Protein AF-A0A3Q0J9R3-F1 (afdb_monomer_lite)

Organism: Diaphorina citri (NCBI:txid121845)

Sequence (62 aa):
MVYGEAHRALELLEDYHSKLTDPSDKQLRSAIERVIRIFKSRLFQALLGKLFPYLSCALLTS

InterPro domains:
  IPR004172 L27 domain [PS51022] (1-62)
  IPR015143 L27-1 [PF09058] (5-48)
  IPR036892 L27 domain superfamily [SSF101288] (5-48)

pLDDT: mean 76.11, std 15.22, range [47.47, 92.69]

Radius of gyration: 16.23 Å; chains: 1; bounding box: 24×16×55 Å

Foldseek 3Di:
DVVVVLVVVLVVLVVVLVVPPDPVCVVVSVVSVVVSVVSVDPVVCCVVPVVPVVVVVVVVVD

Structure (mmCIF, N/CA/C/O backbone):
data_AF-A0A3Q0J9R3-F1
#
_entry.id   AF-A0A3Q0J9R3-F1
#
loop_
_atom_site.group_PDB
_atom_site.id
_atom_site.type_symbol
_atom_site.label_atom_id
_atom_site.label_alt_id
_atom_site.label_comp_id
_atom_site.label_asym_id
_atom_site.label_entity_id
_atom_site.label_seq_id
_atom_site.pdbx_PDB_ins_code
_atom_site.Cartn_x
_atom_site.Cartn_y
_atom_site.Cartn_z
_atom_site.occupancy
_atom_site.B_iso_or_equiv
_atom_site.auth_seq_id
_atom_site.auth_comp_id
_atom_site.auth_asym_id
_atom_site.auth_atom_id
_atom_site.pdbx_PDB_model_num
ATOM 1 N N . MET A 1 1 ? 6.935 -7.153 -19.903 1.00 48.25 1 MET A N 1
ATOM 2 C CA . MET A 1 1 ? 5.661 -7.174 -19.146 1.00 48.25 1 MET A CA 1
ATOM 3 C C . MET A 1 1 ? 5.855 -7.327 -17.624 1.00 48.25 1 MET A C 1
ATOM 5 O O . MET A 1 1 ? 4.932 -7.735 -16.943 1.00 48.25 1 MET A O 1
ATOM 9 N N . VAL A 1 2 ? 7.003 -6.931 -17.050 1.00 54.19 2 VAL A N 1
ATOM 10 C CA . VAL A 1 2 ? 7.304 -7.100 -15.604 1.00 54.19 2 VAL A CA 1
ATOM 11 C C . VAL A 1 2 ? 6.625 -6.029 -14.722 1.00 54.19 2 VAL A C 1
ATOM 13 O O . VAL A 1 2 ? 6.429 -6.217 -13.527 1.00 54.19 2 VAL A O 1
ATOM 16 N N . TYR A 1 3 ? 6.189 -4.912 -15.319 1.00 56.12 3 TYR A N 1
ATOM 17 C CA . TYR A 1 3 ? 5.560 -3.796 -14.599 1.00 56.12 3 TYR A CA 1
ATOM 18 C C . TYR A 1 3 ? 4.202 -4.131 -13.967 1.00 56.12 3 TYR A C 1
ATOM 20 O O . TYR A 1 3 ? 3.839 -3.539 -12.952 1.00 56.12 3 TYR A O 1
ATOM 28 N N . GLY A 1 4 ? 3.464 -5.082 -14.550 1.00 65.75 4 GLY A N 1
ATOM 29 C CA . GLY A 1 4 ? 2.143 -5.471 -14.058 1.00 65.75 4 GLY A CA 1
ATOM 30 C C . GLY A 1 4 ? 2.204 -6.192 -12.712 1.00 65.75 4 GLY A C 1
ATOM 31 O O . GLY A 1 4 ? 1.359 -5.959 -11.855 1.00 65.75 4 GLY A O 1
ATOM 32 N N . GLU A 1 5 ? 3.231 -7.013 -12.486 1.00 74.44 5 GLU A N 1
ATOM 33 C CA . GLU A 1 5 ? 3.345 -7.798 -11.253 1.00 74.44 5 GLU A CA 1
ATOM 34 C C . GLU A 1 5 ? 3.758 -6.940 -10.058 1.00 74.44 5 GLU A C 1
ATOM 36 O O . GLU A 1 5 ? 3.187 -7.082 -8.982 1.00 74.44 5 GLU A O 1
ATOM 41 N N . ALA A 1 6 ? 4.679 -5.990 -10.254 1.00 78.00 6 ALA A N 1
ATOM 42 C CA . ALA A 1 6 ? 5.069 -5.050 -9.203 1.00 78.00 6 ALA A CA 1
ATOM 43 C C . ALA A 1 6 ? 3.911 -4.120 -8.805 1.00 78.00 6 ALA A C 1
ATOM 45 O O . ALA A 1 6 ? 3.741 -3.816 -7.625 1.00 78.00 6 ALA A O 1
ATOM 46 N N . HIS A 1 7 ? 3.096 -3.695 -9.776 1.00 78.56 7 HIS A N 1
ATOM 47 C CA . HIS A 1 7 ? 1.904 -2.894 -9.505 1.00 78.56 7 HIS A CA 1
ATOM 48 C C . HIS A 1 7 ? 0.839 -3.708 -8.759 1.00 78.56 7 HIS A C 1
ATOM 50 O O . HIS A 1 7 ? 0.337 -3.266 -7.730 1.00 78.56 7 HIS A O 1
ATOM 56 N N . ARG A 1 8 ? 0.579 -4.943 -9.204 1.00 83.31 8 ARG A N 1
ATOM 57 C CA . ARG A 1 8 ? -0.356 -5.870 -8.552 1.00 83.31 8 ARG A CA 1
ATOM 58 C C . ARG A 1 8 ? 0.076 -6.241 -7.130 1.00 83.31 8 ARG A C 1
ATOM 60 O O . ARG A 1 8 ? -0.759 -6.319 -6.238 1.00 83.31 8 ARG A O 1
ATOM 67 N N . ALA A 1 9 ? 1.371 -6.452 -6.899 1.00 86.94 9 ALA A N 1
ATOM 68 C CA . ALA A 1 9 ? 1.905 -6.713 -5.565 1.00 86.94 9 ALA A CA 1
ATOM 69 C C . ALA A 1 9 ? 1.712 -5.511 -4.623 1.00 86.94 9 ALA A C 1
ATOM 71 O O . ALA A 1 9 ? 1.404 -5.702 -3.448 1.00 86.94 9 ALA A O 1
ATOM 72 N N . LEU A 1 10 ? 1.855 -4.284 -5.139 1.00 87.88 10 LEU A N 1
ATOM 73 C CA . LEU A 1 10 ? 1.609 -3.060 -4.376 1.00 87.88 10 LEU A CA 1
ATOM 74 C C . LEU A 1 10 ? 0.129 -2.919 -3.993 1.00 87.88 10 LEU A C 1
ATOM 76 O O . LEU A 1 10 ? -0.164 -2.624 -2.839 1.00 87.88 10 LEU A O 1
ATOM 80 N N . GLU A 1 11 ? -0.781 -3.184 -4.931 1.00 88.56 11 GLU A N 1
ATOM 81 C CA . GLU A 1 11 ? -2.233 -3.144 -4.706 1.00 88.56 11 GLU A CA 1
ATOM 82 C C . GLU A 1 11 ? -2.662 -4.133 -3.609 1.00 88.56 11 GLU A C 1
ATOM 84 O O . GLU A 1 11 ? -3.356 -3.763 -2.667 1.00 88.56 11 GLU A O 1
AT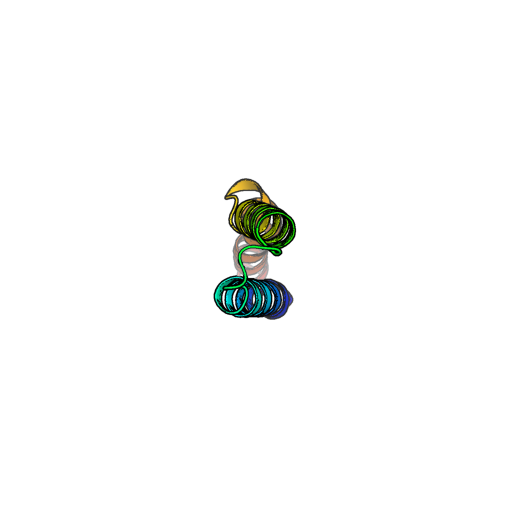OM 89 N N . LEU A 1 12 ? -2.141 -5.365 -3.641 1.00 92.12 12 LEU A N 1
ATOM 90 C CA . LEU A 1 12 ? -2.397 -6.370 -2.601 1.00 92.12 12 LEU A CA 1
ATOM 91 C C . LEU A 1 12 ? -1.877 -5.946 -1.215 1.00 92.12 12 LEU A C 1
ATOM 93 O O . LEU A 1 12 ? -2.511 -6.236 -0.199 1.00 92.12 12 LEU A O 1
ATOM 97 N N . LEU A 1 13 ? -0.729 -5.262 -1.160 1.00 91.31 13 LEU A N 1
ATOM 98 C CA . LEU A 1 13 ? -0.163 -4.715 0.078 1.00 91.31 13 LEU A CA 1
ATOM 99 C C . LEU A 1 13 ? -1.030 -3.585 0.651 1.00 91.31 13 LEU A C 1
ATOM 101 O O . LEU A 1 13 ? -1.209 -3.514 1.868 1.00 91.31 13 LEU A O 1
ATOM 105 N N . GLU A 1 14 ? -1.582 -2.725 -0.204 1.00 90.62 14 GLU A N 1
ATOM 106 C CA . GLU A 1 14 ? -2.502 -1.648 0.186 1.00 90.62 14 GLU A CA 1
ATOM 107 C C . GLU A 1 14 ? -3.842 -2.191 0.690 1.00 90.62 14 GLU A C 1
ATOM 109 O O . GLU A 1 14 ? -4.335 -1.760 1.737 1.00 90.62 14 GLU A O 1
ATOM 114 N N . ASP A 1 15 ? -4.382 -3.198 0.007 1.00 92.69 15 ASP A N 1
ATOM 115 C CA . ASP A 1 15 ? -5.593 -3.910 0.412 1.00 92.69 15 ASP A CA 1
ATOM 116 C C . ASP A 1 15 ? -5.421 -4.649 1.738 1.00 92.69 15 ASP A C 1
ATOM 118 O O . ASP A 1 15 ? -6.343 -4.697 2.551 1.00 92.69 15 ASP A O 1
ATOM 122 N N . TYR A 1 16 ? -4.251 -5.233 1.988 1.00 91.38 16 TYR A N 1
ATOM 123 C CA . TYR A 1 16 ? -3.969 -5.859 3.275 1.00 91.38 16 TYR A CA 1
ATOM 124 C C . TYR A 1 16 ? -3.807 -4.807 4.379 1.00 91.38 16 TYR A C 1
ATOM 126 O O . TYR A 1 16 ? -4.383 -4.944 5.455 1.00 91.38 16 TYR A O 1
ATOM 134 N N . HIS A 1 17 ? -3.095 -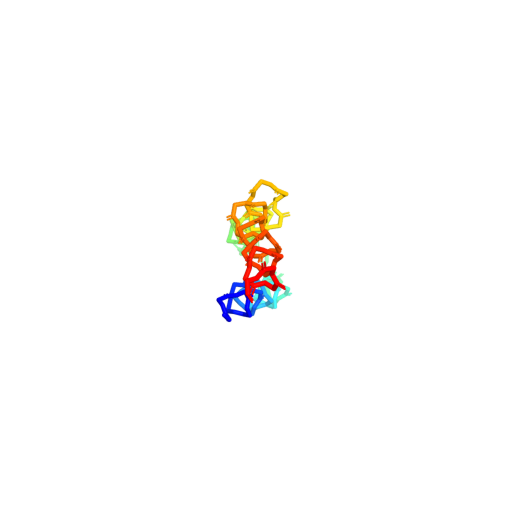3.711 4.100 1.00 90.38 17 HIS A N 1
ATOM 135 C CA . HIS A 1 17 ? -2.925 -2.599 5.036 1.00 90.38 17 HIS A CA 1
ATOM 136 C C . HIS A 1 17 ? -4.261 -1.966 5.455 1.00 90.38 17 HIS A C 1
ATOM 138 O O . HIS A 1 17 ? -4.424 -1.616 6.623 1.00 90.38 17 HIS A O 1
ATOM 144 N N . SER A 1 18 ? -5.220 -1.821 4.533 1.00 88.75 18 SER A N 1
ATOM 145 C CA . SER A 1 18 ? -6.542 -1.249 4.833 1.00 88.75 18 SER A CA 1
ATOM 146 C C . SER A 1 18 ? -7.403 -2.155 5.722 1.00 88.75 18 SER A C 1
ATOM 148 O O . SER A 1 18 ? -8.204 -1.652 6.509 1.00 88.75 18 SER A O 1
ATOM 150 N N . LYS A 1 19 ? -7.196 -3.475 5.648 1.00 91.25 19 LYS A N 1
ATOM 151 C CA . LYS A 1 19 ? -7.880 -4.483 6.475 1.00 91.25 19 LYS A CA 1
ATOM 152 C C . LYS A 1 19 ? -7.298 -4.604 7.888 1.00 91.25 19 LYS A C 1
ATOM 154 O O . LYS A 1 19 ? -7.965 -5.148 8.762 1.00 91.25 19 LYS A O 1
ATOM 159 N N . LEU A 1 20 ? -6.094 -4.079 8.138 1.00 88.00 20 LEU A N 1
ATOM 160 C CA . LEU A 1 20 ? -5.485 -4.016 9.472 1.00 88.00 20 LEU A CA 1
ATOM 161 C C . LEU A 1 20 ? -6.083 -2.857 10.285 1.00 88.00 20 LEU A C 1
ATOM 163 O O . LEU A 1 20 ? -5.513 -1.763 10.386 1.00 88.00 20 LEU A O 1
ATOM 167 N N . THR A 1 21 ? -7.262 -3.100 10.855 1.00 84.62 21 THR A N 1
ATOM 168 C CA . THR A 1 21 ? -7.975 -2.156 11.730 1.00 84.62 21 THR A CA 1
ATOM 169 C C . THR A 1 21 ? -7.700 -2.379 13.214 1.00 84.62 21 THR A C 1
ATOM 171 O O . THR A 1 21 ? -8.013 -1.505 14.023 1.00 84.62 21 THR A O 1
ATOM 174 N N . ASP A 1 22 ? -7.111 -3.519 13.579 1.00 89.44 22 ASP A N 1
ATOM 175 C CA . ASP A 1 22 ? -6.844 -3.870 14.968 1.00 89.44 22 ASP A CA 1
ATOM 176 C C . ASP A 1 22 ? -5.722 -3.001 15.572 1.00 89.44 22 ASP A C 1
ATOM 178 O O . ASP A 1 22 ? -4.641 -2.861 14.988 1.00 89.44 22 ASP A O 1
ATOM 182 N N . PRO A 1 23 ? -5.923 -2.412 16.766 1.00 80.50 23 PRO A N 1
ATOM 183 C CA . PRO A 1 23 ? -4.925 -1.551 17.399 1.00 80.50 23 PRO A CA 1
ATOM 184 C C . PRO A 1 23 ? -3.634 -2.296 17.783 1.00 80.50 23 PRO A C 1
ATOM 186 O O . PRO A 1 23 ? -2.575 -1.665 17.859 1.00 80.50 23 PRO A O 1
ATOM 189 N N . SER A 1 24 ? -3.689 -3.621 17.968 1.00 86.75 24 SER A N 1
ATOM 190 C CA . SER A 1 24 ? -2.507 -4.474 18.182 1.00 86.75 24 SER A CA 1
ATOM 191 C C . SER A 1 24 ? -1.597 -4.555 16.953 1.00 86.75 24 SER A C 1
ATOM 193 O O . SER A 1 24 ? -0.381 -4.697 17.095 1.00 86.75 24 SER A O 1
ATOM 195 N N . ASP A 1 25 ? -2.141 -4.359 15.752 1.00 88.62 25 ASP A N 1
ATOM 196 C CA . ASP A 1 25 ? -1.399 -4.486 14.494 1.00 88.62 25 ASP A CA 1
ATOM 197 C C . ASP A 1 25 ? -0.691 -3.194 14.079 1.00 88.62 25 ASP A C 1
ATOM 199 O O . ASP A 1 25 ? -0.110 -3.108 12.996 1.00 88.62 25 ASP A O 1
ATOM 203 N N . LYS A 1 26 ? -0.676 -2.169 14.938 1.00 88.62 26 LYS A N 1
ATOM 204 C CA . LYS A 1 26 ? -0.081 -0.858 14.636 1.00 88.62 26 LYS A CA 1
ATOM 205 C C . LYS A 1 26 ? 1.372 -0.950 14.152 1.00 88.62 26 LYS A C 1
ATOM 207 O O . LYS A 1 26 ? 1.771 -0.200 13.259 1.00 88.62 26 LYS A O 1
ATOM 212 N N . GLN A 1 27 ? 2.165 -1.862 14.718 1.00 89.38 27 GLN A N 1
ATOM 213 C CA . GLN A 1 27 ? 3.554 -2.073 14.294 1.00 89.38 27 GLN A CA 1
ATOM 214 C C . GLN A 1 27 ? 3.639 -2.704 12.899 1.00 89.38 27 GLN A C 1
ATOM 216 O O . GLN A 1 27 ? 4.402 -2.227 12.058 1.00 89.38 27 GLN A O 1
ATOM 221 N N . LEU A 1 28 ? 2.817 -3.722 12.636 1.00 90.75 28 LEU A N 1
ATOM 222 C CA . LEU A 1 28 ? 2.735 -4.390 11.338 1.00 90.75 28 LEU A CA 1
ATOM 223 C C . LEU A 1 28 ? 2.259 -3.417 10.254 1.00 90.75 28 LEU A C 1
ATOM 225 O O . LEU A 1 28 ? 2.876 -3.305 9.195 1.00 90.75 28 LEU A O 1
ATOM 229 N N . ARG A 1 29 ? 1.222 -2.636 10.564 1.00 90.25 29 ARG A N 1
ATOM 230 C CA . ARG A 1 29 ? 0.678 -1.597 9.692 1.00 90.25 29 ARG A CA 1
ATOM 231 C C . ARG A 1 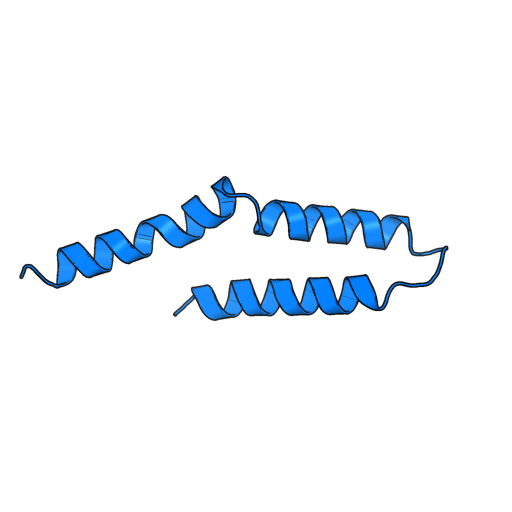29 ? 1.746 -0.567 9.313 1.00 90.25 29 ARG A C 1
ATOM 233 O O . ARG A 1 29 ? 1.926 -0.273 8.136 1.00 90.25 29 ARG A O 1
ATOM 240 N N . SER A 1 30 ? 2.526 -0.095 10.289 1.00 90.19 30 SER A N 1
ATOM 241 C CA . SER A 1 30 ? 3.633 0.841 10.044 1.00 90.19 30 SER A CA 1
ATOM 242 C C . SER A 1 30 ? 4.770 0.230 9.213 1.00 90.19 30 SER A C 1
ATOM 244 O O . SER A 1 30 ? 5.381 0.920 8.393 1.00 90.19 30 SER A O 1
ATOM 246 N N . ALA A 1 31 ? 5.064 -1.063 9.386 1.00 92.00 31 ALA A N 1
ATOM 247 C CA . ALA A 1 31 ? 6.050 -1.763 8.566 1.00 92.00 31 ALA A CA 1
ATOM 248 C C . ALA A 1 31 ? 5.594 -1.867 7.100 1.00 92.00 31 ALA A C 1
ATOM 250 O O . ALA A 1 31 ? 6.362 -1.540 6.196 1.00 92.00 31 ALA A O 1
ATOM 251 N N . ILE A 1 32 ? 4.333 -2.238 6.869 1.00 91.56 32 ILE A N 1
ATOM 252 C CA . ILE A 1 32 ? 3.738 -2.337 5.529 1.00 91.56 32 ILE A CA 1
ATOM 253 C C . ILE A 1 32 ? 3.692 -0.970 4.838 1.00 91.56 32 ILE A C 1
ATOM 255 O O . ILE A 1 32 ? 4.105 -0.848 3.686 1.00 91.56 32 ILE A O 1
ATOM 259 N N . GLU A 1 33 ? 3.275 0.078 5.550 1.00 90.75 33 GLU A N 1
ATOM 260 C CA . GLU A 1 33 ? 3.241 1.447 5.025 1.00 90.75 33 GLU A CA 1
ATOM 261 C C . GLU A 1 33 ? 4.621 1.900 4.524 1.00 90.75 33 GLU A C 1
ATOM 263 O O . GLU A 1 33 ? 4.740 2.481 3.443 1.00 90.75 33 GLU A O 1
ATOM 268 N N . ARG A 1 34 ? 5.694 1.584 5.263 1.00 91.75 34 ARG A N 1
ATOM 269 C CA . ARG A 1 34 ? 7.069 1.885 4.831 1.00 91.75 34 ARG A CA 1
ATOM 270 C C . ARG A 1 34 ? 7.433 1.164 3.537 1.00 91.75 34 ARG A C 1
ATOM 272 O O . ARG A 1 34 ? 8.020 1.795 2.659 1.00 91.75 34 ARG A O 1
ATOM 279 N N . VAL A 1 35 ? 7.075 -0.112 3.401 1.00 89.88 35 VAL A N 1
ATOM 280 C CA . VAL A 1 35 ? 7.324 -0.894 2.178 1.00 89.88 35 VAL A CA 1
ATOM 281 C C . VAL A 1 35 ? 6.575 -0.285 0.990 1.00 89.88 35 VAL A C 1
ATOM 283 O O . VAL A 1 35 ? 7.195 -0.013 -0.037 1.00 89.88 35 VAL A O 1
ATOM 286 N N . ILE A 1 36 ? 5.290 0.047 1.151 1.00 88.00 36 ILE A N 1
ATOM 287 C CA . ILE A 1 36 ? 4.485 0.733 0.123 1.00 88.00 36 ILE A CA 1
ATOM 288 C C . ILE A 1 36 ? 5.149 2.055 -0.286 1.00 88.00 36 ILE A C 1
ATOM 290 O O . ILE A 1 36 ? 5.291 2.355 -1.474 1.00 88.00 36 ILE A O 1
ATOM 294 N N . ARG A 1 37 ? 5.625 2.842 0.687 1.00 87.44 37 ARG A N 1
ATOM 295 C CA . ARG A 1 37 ? 6.289 4.129 0.433 1.00 87.44 37 ARG A CA 1
ATOM 296 C C . ARG A 1 37 ? 7.607 3.978 -0.329 1.00 87.44 37 ARG A C 1
ATOM 298 O O . ARG A 1 37 ? 7.926 4.830 -1.155 1.00 87.44 37 ARG A O 1
ATOM 305 N N . ILE A 1 38 ? 8.367 2.912 -0.072 1.00 86.38 38 ILE A N 1
ATOM 306 C CA . ILE A 1 38 ? 9.597 2.583 -0.810 1.00 86.38 38 ILE A CA 1
ATOM 307 C C . ILE A 1 38 ? 9.260 2.221 -2.258 1.00 86.38 38 ILE A C 1
ATOM 309 O O . ILE A 1 38 ? 9.870 2.771 -3.171 1.00 86.38 38 ILE A O 1
ATOM 313 N N . PHE A 1 39 ? 8.245 1.385 -2.479 1.00 81.44 39 PHE A N 1
ATOM 314 C CA . PHE A 1 39 ? 7.792 1.012 -3.823 1.00 81.44 39 PHE A CA 1
ATOM 315 C C . PHE A 1 39 ? 7.259 2.208 -4.629 1.00 81.44 39 PHE A C 1
ATOM 317 O O . PHE A 1 39 ? 7.502 2.305 -5.832 1.00 81.44 39 PHE A O 1
ATOM 324 N N . LYS A 1 40 ? 6.584 3.158 -3.969 1.00 81.19 40 LYS A N 1
ATOM 325 C CA . LYS A 1 40 ? 6.123 4.422 -4.572 1.00 81.19 40 LYS A CA 1
ATOM 326 C C . LYS A 1 40 ? 7.220 5.478 -4.724 1.00 81.19 40 LYS A C 1
ATOM 328 O O . LYS A 1 40 ? 6.981 6.517 -5.338 1.00 81.19 40 LYS A O 1
ATOM 333 N N . SER A 1 41 ? 8.412 5.254 -4.171 1.00 85.69 41 SER A N 1
ATOM 334 C CA . SER A 1 41 ? 9.514 6.206 -4.287 1.00 85.69 41 SER A CA 1
ATOM 335 C C . SER A 1 41 ? 9.886 6.407 -5.751 1.00 85.69 41 SER A C 1
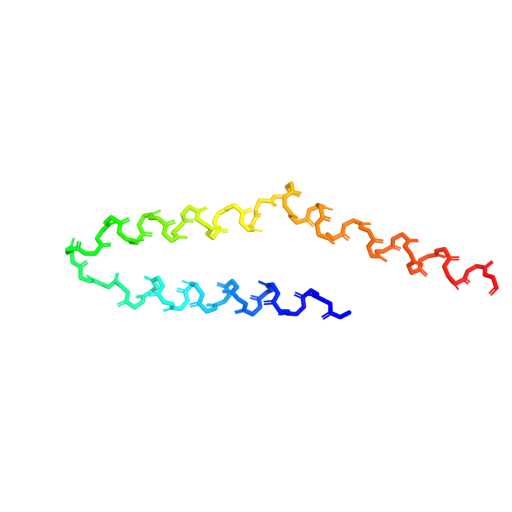ATOM 337 O O . SER A 1 41 ? 10.128 5.445 -6.481 1.00 85.69 41 SER A O 1
ATOM 339 N N . ARG A 1 42 ? 10.022 7.672 -6.164 1.00 67.25 42 ARG A N 1
ATOM 340 C CA . ARG A 1 42 ? 10.421 8.036 -7.532 1.00 67.25 42 ARG A CA 1
ATOM 341 C C . ARG A 1 42 ? 11.765 7.425 -7.931 1.00 67.25 42 ARG A C 1
ATOM 343 O O . ARG A 1 42 ? 11.981 7.198 -9.112 1.00 67.25 42 ARG A O 1
ATOM 350 N N . LEU A 1 43 ? 12.648 7.139 -6.971 1.00 74.19 43 LEU A N 1
ATOM 351 C CA . LEU A 1 43 ? 13.910 6.439 -7.218 1.00 74.19 43 LEU A CA 1
ATOM 352 C C . LEU A 1 43 ? 13.674 4.967 -7.580 1.00 74.19 43 LEU A C 1
ATOM 354 O O . LEU A 1 43 ? 14.217 4.492 -8.569 1.00 74.19 43 LEU A O 1
ATOM 358 N N . PHE A 1 44 ? 12.822 4.267 -6.829 1.00 74.00 44 PHE A N 1
ATOM 359 C CA . PHE A 1 44 ? 12.480 2.869 -7.095 1.00 74.00 44 PHE A CA 1
ATOM 360 C C . PHE A 1 44 ? 11.698 2.733 -8.407 1.00 74.00 44 PHE A C 1
ATOM 362 O O . PHE A 1 44 ? 12.036 1.925 -9.266 1.00 74.00 44 PHE A O 1
ATOM 369 N N . GLN A 1 45 ? 10.729 3.622 -8.630 1.00 68.75 45 GLN A N 1
ATOM 370 C CA . GLN A 1 45 ? 9.999 3.721 -9.892 1.00 68.75 45 GLN A CA 1
ATOM 371 C C . GLN A 1 45 ? 10.894 4.116 -11.071 1.00 68.75 45 GLN A C 1
ATOM 373 O O . GLN A 1 45 ? 10.639 3.675 -12.183 1.00 68.75 45 GLN A O 1
ATOM 378 N N . ALA A 1 46 ? 11.936 4.929 -10.871 1.00 69.44 46 ALA A N 1
ATOM 379 C CA . ALA A 1 46 ? 12.894 5.254 -11.927 1.00 69.44 46 ALA A CA 1
ATOM 380 C C . ALA A 1 46 ? 13.825 4.076 -12.244 1.00 69.44 46 ALA A C 1
ATOM 382 O O . ALA A 1 46 ? 14.103 3.847 -13.418 1.00 69.44 46 ALA A O 1
ATOM 383 N N . LEU A 1 47 ? 14.261 3.324 -11.227 1.00 70.19 47 LEU A N 1
ATOM 384 C CA . LEU A 1 47 ? 15.028 2.085 -11.398 1.00 70.19 47 LEU A CA 1
ATOM 385 C C . LEU A 1 47 ? 14.221 1.031 -12.167 1.00 70.19 47 LEU A C 1
ATOM 387 O O . LEU A 1 47 ? 14.766 0.361 -13.037 1.00 70.19 47 LEU A O 1
ATOM 391 N N . LEU A 1 48 ? 12.918 0.933 -11.898 1.00 68.50 48 LEU A N 1
ATOM 392 C CA . LEU A 1 48 ? 12.018 0.038 -12.624 1.00 68.50 48 LEU A CA 1
ATOM 393 C C . LEU A 1 48 ? 11.663 0.580 -14.023 1.00 68.50 48 LEU A C 1
ATOM 395 O O . LEU A 1 48 ? 11.688 -0.163 -15.002 1.00 68.50 48 LEU A O 1
ATOM 399 N N . GLY A 1 49 ? 11.336 1.870 -14.132 1.00 65.12 49 GLY A N 1
ATOM 400 C CA . GLY A 1 49 ? 10.580 2.452 -15.248 1.00 65.12 49 GLY A CA 1
ATOM 401 C C . GLY A 1 49 ? 11.368 3.226 -16.274 1.00 65.12 49 GLY A C 1
ATOM 402 O O . GLY A 1 49 ? 10.883 3.382 -17.391 1.00 65.12 49 GLY A O 1
ATOM 403 N N . LYS A 1 50 ? 12.576 3.702 -15.963 1.00 57.09 50 LYS A N 1
ATOM 404 C CA . LYS A 1 50 ? 13.351 4.426 -16.976 1.00 57.09 50 LYS A CA 1
ATOM 405 C C . LYS A 1 50 ? 13.957 3.505 -18.023 1.00 57.09 50 LYS A C 1
ATOM 407 O O . LYS A 1 50 ? 14.172 3.975 -19.123 1.00 57.09 50 LYS A O 1
ATOM 412 N N . LEU A 1 51 ? 14.164 2.213 -17.768 1.00 54.53 51 LEU A N 1
ATOM 413 C CA . LEU A 1 51 ? 14.781 1.339 -18.776 1.00 54.53 51 LEU A CA 1
ATOM 414 C C . LEU A 1 51 ? 13.858 1.033 -19.976 1.00 54.53 51 LEU A C 1
ATOM 416 O O . LEU A 1 51 ? 14.338 0.799 -21.081 1.00 54.53 51 LEU A O 1
ATOM 420 N N . PHE A 1 52 ? 12.535 1.057 -19.784 1.00 54.50 52 PHE A N 1
ATOM 421 C CA . PHE A 1 52 ? 11.563 0.620 -20.796 1.00 54.50 52 PHE A CA 1
ATOM 422 C C . PHE A 1 52 ? 11.262 1.628 -21.926 1.00 54.50 52 PHE A C 1
ATOM 424 O O . PHE A 1 52 ? 11.273 1.209 -23.086 1.00 54.50 52 PHE A O 1
ATOM 431 N N . PRO A 1 53 ? 11.019 2.933 -21.674 1.00 56.19 53 PRO A N 1
ATOM 432 C CA . PRO A 1 53 ? 10.728 3.874 -22.757 1.00 56.19 53 PRO A CA 1
ATOM 433 C C . PRO A 1 53 ? 11.952 4.170 -23.642 1.00 56.19 53 PRO A C 1
ATOM 435 O O . PRO A 1 53 ? 11.777 4.439 -24.828 1.00 56.19 53 PRO A O 1
ATOM 438 N N . TYR A 1 54 ? 13.186 4.056 -23.129 1.00 52.84 54 TYR A N 1
ATOM 439 C CA . TYR A 1 54 ? 14.389 4.201 -23.965 1.00 52.84 54 TYR A CA 1
ATOM 440 C C . TYR A 1 54 ? 14.623 2.988 -24.880 1.00 52.84 54 TYR A C 1
ATOM 442 O O . TYR A 1 54 ? 15.037 3.172 -26.021 1.00 52.84 54 TYR A O 1
ATOM 450 N N . LEU A 1 55 ? 14.299 1.765 -24.437 1.00 51.31 55 LEU A N 1
ATOM 451 C CA . LEU A 1 55 ? 14.394 0.562 -25.277 1.00 51.31 55 LEU A CA 1
ATOM 452 C C . LEU A 1 55 ? 13.321 0.530 -26.375 1.00 51.31 55 LEU A C 1
ATOM 454 O O . LEU A 1 55 ? 13.620 0.150 -27.502 1.00 51.31 55 LEU A O 1
ATOM 458 N N . SER A 1 56 ? 12.099 0.991 -26.085 1.00 53.28 56 SER A N 1
ATOM 459 C CA . SER A 1 56 ? 11.046 1.128 -27.104 1.00 53.28 56 SER A CA 1
ATOM 460 C C . SER A 1 56 ? 11.409 2.134 -28.196 1.00 53.28 56 SER A C 1
ATOM 462 O O . SER A 1 56 ? 11.036 1.923 -29.344 1.00 53.28 56 SER A O 1
ATOM 464 N N . CYS A 1 57 ? 12.098 3.224 -27.848 1.00 51.44 57 CYS A N 1
ATOM 465 C CA . CYS A 1 57 ? 12.513 4.236 -28.817 1.00 51.44 57 CYS A CA 1
ATOM 466 C C . CYS A 1 57 ? 13.698 3.742 -29.665 1.00 51.44 57 CYS A C 1
ATOM 468 O O . CYS A 1 57 ? 13.689 3.907 -30.878 1.00 51.44 57 CYS A O 1
ATOM 470 N N . ALA A 1 58 ? 14.670 3.053 -29.053 1.00 55.56 58 ALA A N 1
ATOM 471 C CA . ALA A 1 58 ? 15.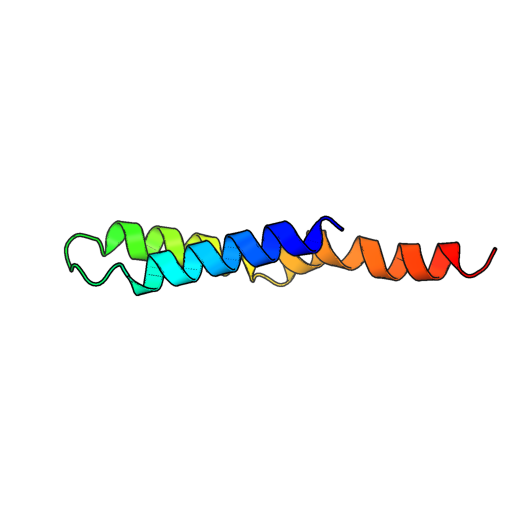828 2.494 -29.757 1.00 55.56 58 ALA A CA 1
ATOM 472 C C . ALA A 1 58 ? 15.482 1.321 -30.698 1.00 55.56 58 ALA A C 1
ATOM 474 O O . ALA A 1 58 ? 16.158 1.127 -31.703 1.00 55.56 58 ALA A O 1
ATOM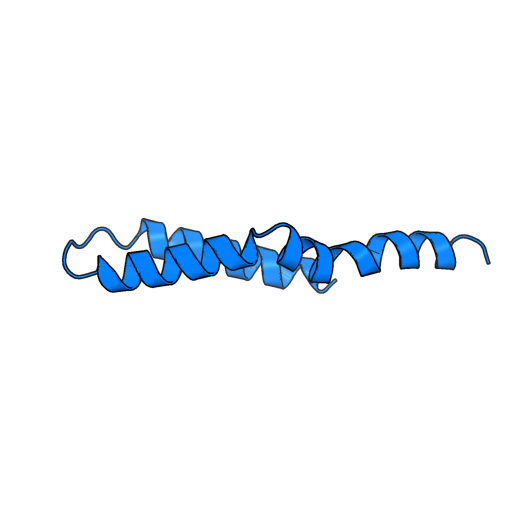 475 N N . LEU A 1 59 ? 14.436 0.543 -30.392 1.00 55.22 59 LEU A N 1
ATOM 476 C CA . LEU A 1 59 ? 13.982 -0.573 -31.233 1.00 55.22 59 LEU A CA 1
ATOM 477 C C . LEU A 1 59 ? 13.060 -0.143 -32.388 1.00 55.22 59 LEU A C 1
ATOM 479 O O . LEU A 1 59 ? 12.840 -0.943 -33.290 1.00 55.22 59 LEU A O 1
ATOM 483 N N . LEU A 1 60 ? 12.521 1.085 -32.378 1.00 54.50 60 LEU A N 1
ATOM 484 C CA . LEU A 1 60 ? 11.675 1.614 -33.462 1.00 54.50 60 LEU A CA 1
ATOM 485 C C . LEU A 1 60 ? 12.449 2.420 -34.524 1.00 54.50 60 LEU A C 1
ATOM 487 O O . LEU A 1 60 ? 11.843 2.870 -35.493 1.00 54.50 60 LEU A O 1
ATOM 491 N N . THR A 1 61 ? 13.762 2.620 -34.357 1.00 53.44 61 THR A N 1
ATOM 492 C CA . THR A 1 61 ? 14.618 3.347 -35.318 1.00 53.44 61 THR A CA 1
ATOM 493 C C . THR A 1 61 ? 15.526 2.437 -36.154 1.00 53.44 61 THR A C 1
ATOM 495 O O . THR A 1 61 ? 16.491 2.937 -36.730 1.00 53.44 61 THR A O 1
ATOM 498 N N . SER A 1 62 ? 15.264 1.125 -36.209 1.00 47.47 62 SER A N 1
ATOM 499 C CA . SER A 1 62 ? 16.019 0.168 -37.033 1.00 47.47 62 SER A CA 1
ATOM 500 C C . SER A 1 62 ? 15.136 -0.590 -38.009 1.00 47.47 62 SER A C 1
ATOM 502 O O . SER A 1 62 ? 13.936 -0.768 -37.713 1.00 47.47 62 SER A O 1
#

Secondary structure (DSSP, 8-state):
-THHHHHHHHHHHHHHHHH---GGGHHHHHHHHHHHHHHT-HHHHHHHHSHHHHHHHHHS--